Protein AF-A0A8T2NR64-F1 (afdb_monomer_lite)

Structure (mmCIF, N/CA/C/O backbone):
data_AF-A0A8T2NR64-F1
#
_entry.id   AF-A0A8T2NR64-F1
#
loop_
_atom_site.group_PDB
_atom_site.id
_atom_site.type_symbol
_atom_site.label_atom_id
_atom_site.label_alt_id
_atom_site.label_comp_id
_atom_site.label_asym_id
_atom_site.label_entity_id
_atom_site.label_seq_id
_atom_site.pdbx_PDB_ins_code
_atom_site.Cartn_x
_atom_site.Cartn_y
_atom_site.Cartn_z
_atom_site.occupancy
_atom_site.B_iso_or_equiv
_atom_site.auth_seq_id
_atom_site.auth_comp_id
_atom_site.auth_asym_id
_atom_site.auth_atom_id
_atom_site.pdbx_PDB_model_num
ATOM 1 N N . MET A 1 1 ? -27.837 -51.246 -47.839 1.00 41.09 1 MET A N 1
ATOM 2 C CA . MET A 1 1 ? -28.399 -52.158 -46.826 1.00 41.09 1 MET A CA 1
ATOM 3 C C . MET A 1 1 ? -27.267 -52.989 -46.257 1.00 41.09 1 MET A C 1
ATOM 5 O O . MET A 1 1 ? -26.783 -53.858 -46.968 1.00 41.09 1 MET A O 1
ATOM 9 N N . SER A 1 2 ? -26.854 -52.683 -45.030 1.00 32.84 2 SER A N 1
ATOM 10 C CA . SER A 1 2 ? -26.514 -53.648 -43.975 1.00 32.84 2 SER A CA 1
ATOM 11 C C . SER A 1 2 ? -26.334 -52.842 -42.687 1.00 32.84 2 SER A C 1
ATOM 13 O O . SER A 1 2 ? -25.600 -51.856 -42.679 1.00 32.84 2 SER A O 1
ATOM 15 N N . GLU A 1 3 ? -27.135 -53.202 -41.692 1.00 39.41 3 GLU A N 1
ATOM 16 C CA . GLU A 1 3 ? -27.268 -52.601 -40.366 1.00 39.41 3 GLU A CA 1
ATOM 17 C C . GLU A 1 3 ? -26.030 -52.850 -39.486 1.00 39.41 3 GLU A C 1
ATOM 19 O O . GLU A 1 3 ? -25.218 -53.711 -39.811 1.00 39.41 3 GLU A O 1
ATOM 24 N N . GLU A 1 4 ? -25.980 -52.125 -38.358 1.00 42.66 4 GLU A N 1
ATOM 25 C CA . GLU A 1 4 ? -25.149 -52.345 -37.152 1.00 42.66 4 GLU A CA 1
ATOM 26 C C . GLU A 1 4 ? -23.959 -51.387 -36.915 1.00 42.66 4 GLU A C 1
ATOM 28 O O . GLU A 1 4 ? -22.832 -51.812 -36.702 1.00 42.66 4 GLU A O 1
ATOM 33 N N . ASP A 1 5 ? -24.244 -50.079 -36.821 1.00 43.16 5 ASP A N 1
ATOM 34 C CA . ASP A 1 5 ? -23.443 -49.109 -36.045 1.00 43.16 5 ASP A CA 1
ATOM 35 C C . ASP A 1 5 ? -24.232 -48.684 -34.788 1.00 43.16 5 ASP A C 1
ATOM 37 O O . ASP A 1 5 ? -24.738 -47.564 -34.694 1.00 43.16 5 ASP A O 1
ATOM 41 N N . LEU A 1 6 ? -24.399 -49.601 -33.829 1.00 38.19 6 LEU A N 1
ATOM 42 C CA . LEU A 1 6 ? -24.990 -49.314 -32.517 1.00 38.19 6 LEU A CA 1
ATOM 43 C C . LEU A 1 6 ? -24.253 -50.094 -31.413 1.00 38.19 6 LEU A C 1
ATOM 45 O O . LEU A 1 6 ? -24.413 -51.298 -31.263 1.00 38.19 6 LEU A O 1
ATOM 49 N N . GLU A 1 7 ? -23.474 -49.324 -30.648 1.00 42.56 7 GLU A N 1
ATOM 50 C CA . GLU A 1 7 ? -23.044 -49.528 -29.255 1.00 42.56 7 GLU A CA 1
ATOM 51 C C . GLU A 1 7 ? -22.137 -50.728 -28.916 1.00 42.56 7 GLU A C 1
ATOM 53 O O . GLU A 1 7 ? -22.588 -51.816 -28.565 1.00 42.56 7 GLU A O 1
ATOM 58 N N . HIS A 1 8 ? -20.829 -50.458 -28.806 1.00 40.47 8 HIS A N 1
ATOM 59 C CA . HIS A 1 8 ? -19.987 -51.145 -27.826 1.00 40.47 8 HIS A CA 1
ATOM 60 C C . HIS A 1 8 ? -19.313 -50.121 -26.908 1.00 40.47 8 HIS A C 1
ATOM 62 O O . HIS A 1 8 ? -18.449 -49.349 -27.315 1.00 40.47 8 HIS A O 1
ATOM 68 N N . MET A 1 9 ? -19.791 -50.095 -25.666 1.00 38.16 9 MET A N 1
ATOM 69 C CA . MET A 1 9 ? -19.185 -49.418 -24.528 1.00 38.16 9 MET A CA 1
ATOM 70 C C . MET A 1 9 ? -17.843 -50.077 -24.200 1.00 38.16 9 MET A C 1
ATOM 72 O O . MET A 1 9 ? -17.828 -51.221 -23.745 1.00 38.16 9 MET A O 1
ATOM 76 N N . ASP A 1 10 ? -16.736 -49.356 -24.376 1.00 39.38 10 ASP A N 1
ATOM 77 C CA . ASP A 1 10 ? -15.424 -49.806 -23.907 1.00 39.38 10 ASP A CA 1
ATOM 78 C C . ASP A 1 10 ? -15.398 -49.828 -22.370 1.00 39.38 10 ASP A C 1
ATOM 80 O O . ASP A 1 10 ? -15.205 -48.815 -21.693 1.00 39.38 10 ASP A O 1
ATOM 84 N N . TYR A 1 11 ? -15.608 -51.019 -21.810 1.00 39.38 11 TYR A N 1
ATOM 85 C CA . TYR A 1 11 ? -15.243 -51.335 -20.437 1.00 39.38 11 TYR A CA 1
ATOM 86 C C . TYR A 1 11 ? -13.715 -51.373 -20.343 1.00 39.38 11 TYR A C 1
ATOM 88 O O . TYR A 1 11 ? -13.070 -52.278 -20.872 1.00 39.38 11 TYR A O 1
ATOM 96 N N . LEU A 1 12 ? -13.130 -50.399 -19.647 1.00 37.97 12 LEU A N 1
ATOM 97 C CA . LEU A 1 12 ? -11.708 -50.422 -19.312 1.00 37.97 12 LEU A CA 1
ATOM 98 C C . LEU A 1 12 ? -11.420 -51.588 -18.352 1.00 37.97 12 LEU A C 1
ATOM 100 O O . LEU A 1 12 ? -12.065 -51.738 -17.313 1.00 37.97 12 LEU A O 1
ATOM 104 N N . THR A 1 13 ? -10.455 -52.426 -18.726 1.00 50.22 13 THR A N 1
ATOM 105 C CA . THR A 1 13 ? -10.008 -53.613 -17.985 1.00 50.22 13 THR A CA 1
ATOM 106 C C . THR A 1 13 ? -9.297 -53.256 -16.673 1.00 50.22 13 THR A C 1
ATOM 108 O O . THR A 1 13 ? -8.569 -52.267 -16.612 1.00 50.22 13 THR A O 1
ATOM 111 N N . GLU A 1 14 ? -9.423 -54.110 -15.644 1.00 48.16 14 GLU A N 1
ATOM 112 C CA . GLU A 1 14 ? -8.843 -53.953 -14.286 1.00 48.16 14 GLU A CA 1
ATOM 113 C C . GLU A 1 14 ? -7.323 -53.677 -14.241 1.00 48.16 14 GLU A C 1
ATOM 115 O O . GLU A 1 14 ? -6.804 -53.243 -13.213 1.00 48.16 14 GLU A O 1
ATOM 120 N N . SER A 1 15 ? -6.601 -53.876 -15.346 1.00 48.03 15 SER A N 1
ATOM 121 C CA . SER A 1 15 ? -5.162 -53.617 -15.427 1.00 48.03 15 SER A CA 1
ATOM 122 C C . SER A 1 15 ? -4.789 -52.124 -15.462 1.00 48.03 15 SER A C 1
ATOM 124 O O . SER A 1 15 ? -3.665 -51.797 -15.085 1.00 48.03 15 SER A O 1
ATOM 126 N N . ASP A 1 16 ? -5.699 -51.217 -15.842 1.00 46.03 16 ASP A N 1
ATOM 127 C CA . ASP A 1 16 ? -5.405 -49.772 -15.953 1.00 46.03 16 ASP A CA 1
ATOM 128 C C . ASP A 1 16 ? -5.664 -48.976 -14.654 1.00 46.03 16 ASP A C 1
ATOM 130 O O . ASP A 1 16 ? -5.327 -47.794 -14.562 1.00 46.03 16 ASP A O 1
ATOM 134 N N . LEU A 1 17 ? -6.211 -49.610 -13.606 1.00 49.16 17 LEU A N 1
ATOM 135 C CA . LEU A 1 17 ? -6.478 -48.963 -12.309 1.00 49.16 17 LEU A CA 1
ATOM 136 C C . LEU A 1 17 ? -5.292 -49.049 -11.321 1.00 49.16 17 LEU A C 1
ATOM 138 O O . LEU A 1 17 ? -5.310 -48.415 -10.269 1.00 49.16 17 LEU A O 1
ATOM 142 N N . MET A 1 18 ? -4.235 -49.796 -11.653 1.00 47.41 18 MET A N 1
ATOM 143 C CA . MET A 1 18 ? -3.051 -50.005 -10.798 1.00 47.41 18 MET A CA 1
ATOM 144 C C . MET A 1 18 ? -1.891 -49.036 -11.110 1.00 47.41 18 MET A C 1
ATOM 146 O O . MET A 1 18 ? -0.727 -49.390 -10.941 1.00 47.41 18 MET A O 1
ATOM 150 N N . GLY A 1 19 ? -2.181 -47.819 -11.588 1.00 49.19 19 GLY A N 1
ATOM 151 C CA . GLY A 1 19 ? -1.146 -46.852 -11.997 1.00 49.19 19 GLY A CA 1
ATOM 152 C C . GLY A 1 19 ? -1.307 -45.416 -11.491 1.00 49.19 19 GLY A C 1
ATOM 153 O O . GLY A 1 19 ? -0.418 -44.597 -11.715 1.00 49.19 19 GLY A O 1
ATOM 154 N N . MET A 1 20 ? -2.408 -45.085 -10.811 1.00 44.03 20 MET A N 1
ATOM 155 C CA . MET A 1 20 ? -2.629 -43.750 -10.248 1.00 44.03 20 MET A CA 1
ATOM 156 C C . MET A 1 20 ? -2.401 -43.812 -8.745 1.00 44.03 20 MET A C 1
ATOM 158 O O . MET A 1 20 ? -3.226 -44.329 -7.995 1.00 44.03 20 MET A O 1
ATOM 162 N N . ASP A 1 21 ? -1.254 -43.306 -8.317 1.00 44.44 21 ASP A N 1
ATOM 163 C CA . ASP A 1 21 ? -0.830 -43.292 -6.928 1.00 44.44 21 ASP A CA 1
ATOM 164 C C . ASP A 1 21 ? -1.704 -42.338 -6.100 1.00 44.44 21 ASP A C 1
ATOM 166 O O . ASP A 1 21 ? -1.404 -41.158 -5.895 1.00 44.44 21 ASP A O 1
ATOM 170 N N . THR A 1 22 ? -2.851 -42.834 -5.639 1.00 48.00 22 THR A N 1
ATOM 171 C CA . THR A 1 22 ? -3.627 -42.197 -4.579 1.00 48.00 22 THR A CA 1
ATOM 172 C C . THR A 1 22 ? -2.895 -42.412 -3.255 1.00 48.00 22 THR A C 1
ATOM 174 O O . THR A 1 22 ? -3.321 -43.212 -2.420 1.00 48.00 22 THR A O 1
ATOM 177 N N . PHE A 1 23 ? -1.788 -41.695 -3.047 1.00 46.47 23 PHE A N 1
ATOM 178 C CA . PHE A 1 23 ? -1.078 -41.629 -1.767 1.00 46.47 23 PHE A CA 1
ATOM 179 C C . PHE A 1 23 ? -1.910 -40.863 -0.725 1.00 46.47 23 PHE A C 1
ATOM 181 O O . PHE A 1 23 ? -1.579 -39.758 -0.297 1.00 46.47 23 PHE A O 1
ATOM 188 N N . ILE A 1 24 ? -3.013 -41.461 -0.280 1.00 60.00 24 ILE A N 1
ATOM 189 C CA . ILE A 1 24 ? -3.634 -41.110 0.994 1.00 60.00 24 ILE A CA 1
ATOM 190 C C . ILE A 1 24 ? -2.891 -41.921 2.056 1.00 60.00 24 ILE A C 1
ATOM 192 O O . ILE A 1 24 ? -3.201 -43.083 2.318 1.00 60.00 24 ILE A O 1
ATOM 196 N N . HIS A 1 25 ? -1.864 -41.310 2.645 1.00 66.94 25 HIS A N 1
ATOM 197 C CA . HIS A 1 25 ? -1.116 -41.905 3.747 1.00 66.94 25 HIS A CA 1
ATOM 198 C C . HIS A 1 25 ? -2.046 -42.023 4.963 1.00 66.94 25 HIS A C 1
ATOM 200 O O . HIS A 1 25 ? -2.518 -41.014 5.490 1.00 66.94 25 HIS A O 1
ATOM 206 N N . ARG A 1 26 ? -2.338 -43.250 5.410 1.00 64.81 26 ARG A N 1
ATOM 207 C CA . ARG A 1 26 ? -3.023 -43.463 6.693 1.00 64.81 26 ARG A CA 1
ATOM 208 C C . ARG A 1 26 ? -2.062 -43.013 7.795 1.00 64.81 26 ARG A C 1
ATOM 210 O O . ARG A 1 26 ? -0.918 -43.457 7.827 1.00 64.81 26 ARG A O 1
ATOM 217 N N . ILE A 1 27 ? -2.508 -42.093 8.640 1.00 73.44 27 ILE A N 1
ATOM 218 C CA . ILE A 1 27 ? -1.769 -41.590 9.803 1.00 73.44 27 ILE A CA 1
ATOM 219 C C . ILE A 1 27 ? -2.555 -42.038 11.035 1.00 73.44 27 ILE A C 1
ATOM 221 O O . ILE A 1 27 ? -3.785 -41.925 11.045 1.00 73.44 27 ILE A O 1
ATOM 225 N N . ASP A 1 28 ? -1.872 -42.584 12.043 1.00 76.88 28 ASP A N 1
ATOM 226 C CA . ASP A 1 28 ? -2.517 -42.947 13.305 1.00 76.88 28 ASP A CA 1
ATOM 227 C C . ASP A 1 28 ? -3.023 -41.683 14.017 1.00 76.88 28 ASP A C 1
ATOM 229 O O . ASP A 1 28 ? -2.371 -40.638 14.007 1.00 76.88 28 ASP A O 1
ATOM 233 N N . SER A 1 29 ? -4.200 -41.750 14.646 1.00 68.38 29 SER A N 1
ATOM 234 C CA . SER A 1 29 ? -4.806 -40.573 15.290 1.00 68.38 29 SER A CA 1
ATOM 235 C C . SER A 1 29 ? -3.923 -39.978 16.397 1.00 68.38 29 SER A C 1
ATOM 237 O O . SER A 1 29 ? -4.032 -38.786 16.679 1.00 68.38 29 SER A O 1
ATOM 239 N N . THR A 1 30 ? -3.024 -40.770 16.993 1.00 73.25 30 THR A N 1
ATOM 240 C CA . THR A 1 30 ? -2.052 -40.301 17.994 1.00 73.25 30 THR A CA 1
ATOM 241 C C . THR A 1 30 ? -0.872 -39.525 17.399 1.00 73.25 30 THR A C 1
ATOM 243 O O . THR A 1 30 ? -0.243 -38.741 18.108 1.00 73.25 30 THR A O 1
ATOM 246 N N . GLU A 1 31 ? -0.607 -39.663 16.097 1.00 67.38 31 GLU A N 1
ATOM 247 C CA . GLU A 1 31 ? 0.445 -38.934 15.372 1.00 67.38 31 GLU A CA 1
ATOM 248 C C . GLU A 1 31 ? -0.051 -37.604 14.782 1.00 67.38 31 GLU A C 1
ATOM 250 O O . GLU A 1 31 ? 0.749 -36.770 14.344 1.00 67.38 31 GLU A O 1
ATOM 255 N N . VAL A 1 32 ? -1.367 -37.357 14.803 1.00 68.56 32 VAL A N 1
ATOM 256 C CA . VAL A 1 32 ? -1.961 -36.074 14.408 1.00 68.56 32 VAL A CA 1
ATOM 257 C C . VAL A 1 32 ? -1.690 -35.041 15.501 1.00 68.56 32 VAL A C 1
ATOM 259 O O . VAL A 1 32 ? -2.537 -34.703 16.326 1.00 68.56 32 VAL A 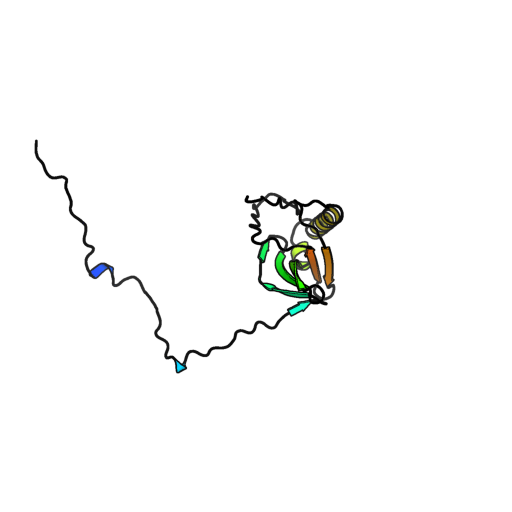O 1
ATOM 262 N N . ILE A 1 33 ? -0.476 -34.495 15.506 1.00 72.12 33 ILE A N 1
ATOM 263 C CA . ILE A 1 33 ? -0.143 -33.350 16.345 1.00 72.12 33 ILE A CA 1
ATOM 264 C C . ILE A 1 33 ? -0.870 -32.131 15.759 1.00 72.12 33 ILE A C 1
ATOM 266 O O . ILE A 1 33 ? -0.378 -31.490 14.826 1.00 72.12 33 ILE A O 1
ATOM 270 N N . TYR A 1 34 ? -2.035 -31.769 16.313 1.00 65.25 34 TYR A N 1
ATOM 271 C CA . TYR A 1 34 ? -2.624 -30.448 16.084 1.00 65.25 34 TYR A CA 1
ATOM 272 C C . TYR A 1 34 ? -1.701 -29.409 16.719 1.00 65.25 34 TYR A C 1
ATOM 274 O O . TYR A 1 34 ? -1.848 -29.035 17.878 1.00 65.25 34 TYR A O 1
ATOM 282 N N . GLN A 1 35 ? -0.700 -28.957 15.970 1.00 65.75 35 GLN A N 1
ATOM 283 C CA . GLN A 1 35 ? -0.023 -27.709 16.271 1.00 65.75 35 GLN A CA 1
ATOM 284 C C . GLN A 1 35 ? -0.909 -26.606 15.706 1.00 65.75 35 GLN A C 1
ATOM 286 O O . GLN A 1 35 ? -0.955 -26.454 14.479 1.00 65.75 35 GLN A O 1
ATOM 291 N N . PRO A 1 36 ? -1.592 -25.801 16.545 1.00 63.69 36 PRO A N 1
ATOM 292 C CA . PRO A 1 36 ? -2.169 -24.573 16.047 1.00 63.69 36 PRO A CA 1
ATOM 293 C C . PRO A 1 36 ? -0.994 -23.789 15.474 1.00 63.69 36 PRO A C 1
ATOM 295 O O . PRO A 1 36 ? -0.102 -23.347 16.205 1.00 63.69 36 PRO A O 1
ATOM 298 N N . ARG A 1 37 ? -0.940 -23.647 14.148 1.00 59.91 37 ARG A N 1
ATOM 299 C CA . ARG A 1 37 ? 0.029 -22.764 13.504 1.00 59.91 37 ARG A CA 1
ATOM 300 C C . ARG A 1 37 ? -0.438 -21.339 13.760 1.00 59.91 37 ARG A C 1
ATOM 302 O O . ARG A 1 37 ? -0.894 -20.651 12.852 1.00 59.91 37 ARG A O 1
ATOM 309 N 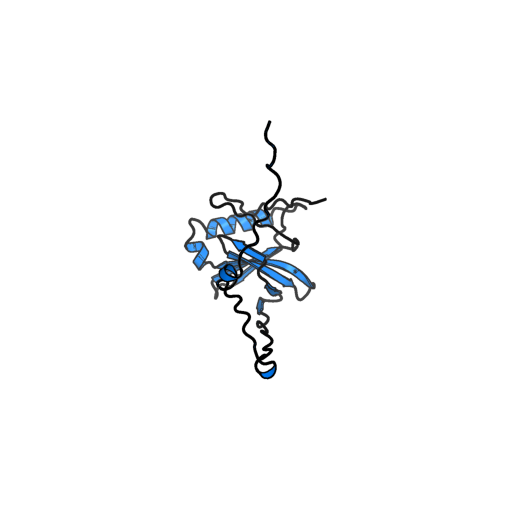N . CYS A 1 38 ? -0.334 -20.902 15.012 1.00 58.75 38 CYS A N 1
ATOM 310 C CA . CYS A 1 38 ? -0.532 -19.528 15.420 1.00 58.75 38 CYS A CA 1
ATOM 311 C C . CYS A 1 38 ? 0.574 -18.709 14.758 1.00 58.75 38 CYS A C 1
ATOM 313 O O . CYS A 1 38 ? 1.659 -18.513 15.311 1.00 58.75 38 CYS A O 1
ATOM 315 N N . LYS A 1 39 ? 0.329 -18.250 13.526 1.00 68.12 39 LYS A N 1
ATOM 316 C CA . LYS A 1 39 ? 1.131 -17.190 12.919 1.00 68.12 39 LYS A CA 1
ATOM 317 C C . LYS A 1 39 ? 1.089 -16.034 13.914 1.00 68.12 39 LYS A C 1
ATOM 319 O O . LYS A 1 39 ? 0.013 -15.506 14.180 1.00 68.12 39 LYS A O 1
ATOM 324 N N . ARG A 1 40 ? 2.235 -15.676 14.508 1.00 79.31 40 ARG A N 1
ATOM 325 C CA . ARG A 1 40 ? 2.297 -14.565 15.470 1.00 79.31 40 ARG A CA 1
ATOM 326 C C . ARG A 1 40 ? 1.660 -13.335 14.831 1.00 79.31 40 ARG A C 1
ATOM 328 O O . ARG A 1 40 ? 2.117 -12.887 13.775 1.00 79.31 40 ARG A O 1
ATOM 335 N N . ALA A 1 41 ? 0.615 -12.822 15.477 1.00 84.56 41 ALA A N 1
ATOM 336 C CA . ALA A 1 41 ? -0.045 -11.589 15.087 1.00 84.56 41 ALA A CA 1
ATOM 337 C C . ALA A 1 41 ? 1.010 -10.488 14.947 1.00 84.56 41 ALA A C 1
ATOM 339 O O . ALA A 1 41 ? 1.839 -10.279 15.838 1.00 84.56 41 ALA A O 1
ATOM 340 N N . LYS A 1 42 ? 1.023 -9.819 13.795 1.00 91.12 42 LYS A N 1
ATOM 341 C CA . LYS A 1 42 ? 1.989 -8.762 13.517 1.00 91.12 42 LYS A CA 1
ATOM 342 C C . LYS A 1 42 ? 1.288 -7.418 13.586 1.00 91.12 42 LYS A C 1
ATOM 344 O O . LYS A 1 42 ? 0.420 -7.143 12.766 1.00 91.12 42 LYS A O 1
ATOM 349 N N . LEU A 1 43 ? 1.748 -6.569 14.495 1.00 91.69 43 LEU A N 1
ATOM 350 C CA . LEU A 1 43 ? 1.311 -5.183 14.597 1.00 91.69 43 LEU A CA 1
ATOM 351 C C . LEU A 1 43 ? 2.285 -4.251 13.863 1.00 91.69 43 LEU A C 1
ATOM 353 O O . LEU A 1 43 ? 3.505 -4.450 13.886 1.00 91.69 43 LEU A O 1
ATOM 357 N N . ILE A 1 44 ? 1.741 -3.243 13.185 1.00 90.12 44 ILE A N 1
ATOM 358 C CA . ILE A 1 44 ? 2.483 -2.106 12.630 1.00 90.12 44 ILE A CA 1
ATOM 359 C C . ILE A 1 44 ? 1.784 -0.836 13.116 1.00 90.12 44 ILE A C 1
ATOM 361 O O . ILE A 1 44 ? 0.731 -0.467 12.603 1.00 90.12 44 ILE A O 1
ATOM 365 N N . GLY A 1 45 ? 2.356 -0.178 14.128 1.00 88.69 45 GLY A N 1
ATOM 366 C CA . GLY A 1 45 ? 1.644 0.878 14.850 1.00 88.69 45 GLY A CA 1
ATOM 367 C C . GLY A 1 45 ? 0.365 0.315 15.477 1.00 88.69 45 GLY A C 1
ATOM 368 O O . GLY A 1 45 ? 0.416 -0.730 16.120 1.00 88.69 45 GLY A O 1
ATOM 369 N N . LYS A 1 46 ? -0.774 0.965 15.216 1.00 91.56 46 LYS A N 1
ATOM 370 C CA . LYS A 1 46 ? -2.115 0.533 15.653 1.00 91.56 46 LYS A CA 1
ATOM 371 C C . LYS A 1 46 ? -2.779 -0.523 14.762 1.00 91.56 46 LYS A C 1
ATOM 373 O O . LYS A 1 46 ? -3.929 -0.890 14.963 1.00 91.56 46 LYS A O 1
ATOM 378 N N . TYR A 1 47 ? -2.093 -0.980 13.722 1.00 93.88 47 TYR A N 1
ATOM 379 C CA . TYR A 1 47 ? -2.711 -1.838 12.725 1.00 93.88 47 TYR A CA 1
ATOM 380 C C . TYR A 1 47 ? -2.301 -3.299 12.885 1.00 93.88 47 TYR A C 1
ATOM 382 O O . TYR A 1 47 ? -1.108 -3.623 12.884 1.00 93.88 47 TYR A O 1
ATOM 390 N N . LEU A 1 48 ? -3.290 -4.188 12.960 1.00 95.00 48 LEU A N 1
ATOM 391 C CA . LEU A 1 48 ? -3.107 -5.635 12.956 1.00 95.00 48 LEU A CA 1
ATOM 392 C C . LEU A 1 48 ? -3.044 -6.148 11.518 1.00 95.00 48 LEU A C 1
ATOM 394 O O . LEU A 1 48 ? -3.980 -5.992 10.743 1.00 95.00 48 LEU A O 1
ATOM 398 N N . MET A 1 49 ? -1.928 -6.767 11.149 1.00 94.06 49 MET A N 1
ATOM 399 C CA . MET A 1 49 ? -1.719 -7.295 9.802 1.00 94.06 49 MET A CA 1
ATOM 400 C C . MET A 1 49 ? -2.432 -8.635 9.610 1.00 94.06 49 MET A C 1
ATOM 402 O O . MET A 1 49 ? -2.200 -9.564 10.383 1.00 94.06 49 MET A O 1
ATOM 406 N N . GLY A 1 50 ? -3.194 -8.751 8.523 1.00 91.88 50 GLY A N 1
ATOM 407 C CA . GLY A 1 50 ? -3.897 -9.964 8.118 1.00 91.88 50 GLY A CA 1
ATOM 408 C C . GLY A 1 50 ? -3.244 -10.706 6.946 1.00 91.88 50 GLY A C 1
ATOM 409 O O . GLY A 1 50 ? -2.013 -10.697 6.740 1.00 91.88 50 GLY A O 1
ATOM 410 N N . ASP A 1 51 ? -4.102 -11.376 6.181 1.00 89.88 51 ASP A N 1
ATOM 411 C CA . ASP A 1 51 ? -3.723 -12.255 5.081 1.00 89.88 51 ASP A CA 1
ATOM 412 C C . ASP A 1 51 ? -3.290 -11.504 3.816 1.00 89.88 51 ASP A C 1
ATOM 414 O O . ASP A 1 51 ? -3.347 -10.278 3.715 1.00 89.88 51 ASP A O 1
ATOM 418 N N . LEU A 1 52 ? -2.721 -12.252 2.871 1.00 86.56 52 LEU A N 1
ATOM 419 C CA . LEU A 1 52 ? -2.307 -11.734 1.570 1.00 86.56 52 LEU A CA 1
ATOM 420 C C . LEU A 1 52 ? -3.537 -11.601 0.667 1.00 86.56 52 LEU A C 1
ATOM 422 O O . LEU A 1 52 ? -4.201 -12.596 0.414 1.00 86.56 52 LEU A O 1
ATOM 426 N N . LEU A 1 53 ? -3.790 -10.394 0.162 1.00 85.19 53 LEU A N 1
ATOM 427 C CA . LEU A 1 53 ? -4.857 -10.121 -0.807 1.00 85.19 53 LEU A CA 1
ATOM 428 C C . LEU A 1 53 ? -4.352 -10.231 -2.250 1.00 85.19 53 LEU A C 1
ATOM 430 O O . LEU A 1 53 ? -5.105 -10.593 -3.141 1.00 85.19 53 LEU A O 1
ATOM 434 N N . GLY A 1 54 ? -3.073 -9.924 -2.488 1.00 83.06 54 GLY A N 1
ATOM 435 C CA . GLY A 1 54 ? -2.476 -10.033 -3.816 1.00 83.06 54 GLY A CA 1
ATOM 436 C C . GLY A 1 54 ? -0.988 -9.700 -3.847 1.00 83.06 54 GLY A C 1
ATOM 437 O O . GLY A 1 54 ? -0.413 -9.179 -2.885 1.00 83.06 54 GLY A O 1
ATOM 438 N N . GLU A 1 55 ? -0.342 -9.981 -4.970 1.00 82.94 55 GLU A N 1
ATOM 439 C CA . GLU A 1 55 ? 1.060 -9.655 -5.218 1.00 82.94 55 GLU A CA 1
ATOM 440 C C . GLU A 1 55 ? 1.210 -9.044 -6.610 1.00 82.94 55 GLU A C 1
ATOM 442 O O . GLU A 1 55 ? 0.649 -9.542 -7.574 1.00 82.94 55 GLU A O 1
ATOM 447 N N . GLY A 1 56 ? 1.964 -7.949 -6.703 1.00 78.75 56 GLY A N 1
ATOM 448 C CA . GLY A 1 56 ? 2.256 -7.285 -7.968 1.00 78.75 56 GLY A CA 1
ATOM 449 C C . GLY A 1 56 ? 3.722 -6.879 -8.082 1.00 78.75 56 GLY A C 1
ATOM 450 O O . GLY A 1 56 ? 4.551 -7.121 -7.191 1.00 78.75 56 GLY A O 1
ATOM 451 N N . SER A 1 57 ? 4.050 -6.179 -9.167 1.00 79.69 57 SER A N 1
ATOM 452 C CA . SER A 1 57 ? 5.430 -5.814 -9.525 1.00 79.69 57 SER A CA 1
ATOM 453 C C . SER A 1 57 ? 6.158 -5.070 -8.400 1.00 79.69 57 SER A C 1
ATOM 455 O O . SER A 1 57 ? 7.296 -5.391 -8.052 1.00 79.69 57 SER A O 1
ATOM 457 N N . TYR A 1 58 ? 5.476 -4.139 -7.731 1.00 84.50 58 TYR A N 1
ATOM 458 C CA . TYR A 1 58 ? 6.076 -3.281 -6.705 1.00 84.50 58 TYR A CA 1
ATOM 459 C C . TYR A 1 58 ? 6.062 -3.872 -5.286 1.00 84.50 58 TYR A C 1
ATOM 461 O O . TYR A 1 58 ? 6.850 -3.449 -4.435 1.00 84.50 58 TYR A O 1
ATOM 469 N N . GLY A 1 59 ? 5.219 -4.871 -5.005 1.00 87.75 59 GLY A N 1
ATOM 470 C CA . GLY A 1 59 ? 5.079 -5.405 -3.651 1.00 87.75 59 GLY A CA 1
ATOM 471 C C . GLY A 1 59 ? 3.849 -6.279 -3.442 1.00 87.75 59 GLY A C 1
ATOM 472 O O . GLY A 1 59 ? 3.176 -6.670 -4.388 1.00 87.75 59 GLY A O 1
ATOM 473 N N . LYS A 1 60 ? 3.574 -6.575 -2.172 1.00 89.56 60 LYS A N 1
ATOM 474 C CA . LYS A 1 60 ? 2.453 -7.423 -1.745 1.00 89.56 60 LYS A CA 1
ATOM 475 C C . LYS A 1 60 ? 1.354 -6.565 -1.139 1.00 89.56 60 LYS A C 1
ATOM 477 O O . LYS A 1 60 ? 1.672 -5.657 -0.376 1.00 89.56 60 LYS A O 1
ATOM 482 N N . VAL A 1 61 ? 0.099 -6.871 -1.428 1.00 90.44 61 VAL A N 1
ATOM 483 C CA . VAL A 1 61 ? -1.069 -6.256 -0.796 1.00 90.44 61 VAL A CA 1
ATOM 484 C C . VAL A 1 61 ? -1.597 -7.210 0.261 1.00 90.44 61 VAL A C 1
ATOM 486 O O . VAL A 1 61 ? -1.794 -8.393 -0.005 1.00 90.44 61 VAL A O 1
ATOM 489 N N . LYS A 1 62 ? -1.784 -6.710 1.476 1.00 90.94 62 LYS A N 1
ATOM 490 C CA . LYS A 1 62 ? -2.326 -7.468 2.599 1.00 90.94 62 LYS A CA 1
ATOM 491 C C . LYS A 1 62 ? -3.560 -6.799 3.166 1.00 90.94 62 LYS A C 1
ATOM 493 O O . LYS A 1 62 ? -3.712 -5.584 3.054 1.00 90.94 62 LYS A O 1
ATOM 498 N N . GLU A 1 63 ? -4.376 -7.600 3.825 1.00 91.44 63 GLU A N 1
ATOM 499 C CA . GLU A 1 63 ? -5.402 -7.099 4.717 1.00 91.44 63 GLU A CA 1
ATOM 500 C C . GLU A 1 63 ? -4.763 -6.539 5.993 1.00 91.44 63 GLU A C 1
ATOM 502 O O . GLU A 1 63 ? -3.669 -6.939 6.411 1.00 91.44 63 GLU A O 1
ATOM 507 N N . MET A 1 64 ? -5.449 -5.588 6.607 1.00 93.19 64 MET A N 1
ATOM 508 C CA . MET A 1 64 ? -5.046 -4.908 7.817 1.00 93.19 64 MET A CA 1
ATOM 509 C C . MET A 1 64 ? -6.287 -4.466 8.596 1.00 93.19 64 MET A C 1
ATOM 511 O O . MET A 1 64 ? -7.189 -3.874 8.014 1.00 93.19 64 MET A O 1
ATOM 515 N N . LEU A 1 65 ? -6.324 -4.702 9.903 1.00 93.50 65 LEU A N 1
ATOM 516 C CA . LEU A 1 65 ? -7.382 -4.232 10.794 1.00 93.50 65 LEU A CA 1
ATOM 517 C C . LEU A 1 65 ? -6.874 -3.038 11.604 1.00 93.50 65 LEU A C 1
ATOM 519 O O . LEU A 1 65 ? -5.812 -3.101 12.224 1.00 93.50 65 LEU A O 1
ATOM 523 N N . ASP A 1 66 ? -7.623 -1.943 11.587 1.00 94.38 66 ASP A N 1
ATOM 524 C CA . ASP A 1 66 ? -7.378 -0.782 12.441 1.00 94.38 66 ASP A CA 1
ATOM 525 C C . ASP A 1 66 ? -7.869 -1.072 13.864 1.00 94.38 66 ASP A C 1
ATOM 527 O O . ASP A 1 66 ? -9.060 -1.299 14.055 1.00 94.38 66 ASP A O 1
ATOM 531 N N . SER A 1 67 ? -6.980 -1.091 14.863 1.00 93.50 67 SER A N 1
ATOM 532 C CA . SER A 1 67 ? -7.370 -1.462 16.230 1.00 93.50 67 SER A CA 1
ATOM 533 C C . SER A 1 67 ? -8.291 -0.447 16.906 1.00 93.50 67 SER A C 1
ATOM 535 O O . SER A 1 67 ? -8.936 -0.789 17.890 1.00 93.50 67 SER A O 1
ATOM 537 N N . GLU A 1 68 ? -8.329 0.797 16.423 1.00 93.69 68 GLU A N 1
ATOM 538 C CA . GLU A 1 68 ? -9.161 1.856 17.005 1.00 93.69 68 GLU A CA 1
ATOM 539 C C . GLU A 1 68 ? -10.558 1.881 16.383 1.00 93.69 68 GLU A C 1
ATOM 541 O O . GLU A 1 68 ? -11.551 2.010 17.090 1.00 93.69 68 GLU A O 1
ATOM 546 N N . THR A 1 69 ? -10.641 1.759 15.055 1.00 93.25 69 THR A N 1
ATOM 547 C CA . THR A 1 69 ? -11.918 1.859 14.321 1.00 93.25 69 THR A CA 1
ATOM 548 C C . THR A 1 69 ? -12.534 0.508 13.974 1.00 93.25 69 THR A C 1
ATOM 550 O O . THR A 1 69 ? -13.677 0.458 13.530 1.00 93.25 69 THR A O 1
ATOM 553 N N . LEU A 1 70 ? -11.777 -0.581 14.131 1.00 93.19 70 LEU A N 1
ATOM 554 C CA . LEU A 1 70 ? -12.134 -1.943 13.721 1.00 93.19 70 LEU A CA 1
ATOM 555 C C . LEU A 1 70 ? -12.481 -2.078 12.228 1.00 93.19 70 LEU A C 1
ATOM 557 O O . LEU A 1 70 ? -13.061 -3.073 11.800 1.00 93.19 70 LEU A O 1
ATOM 561 N N . CYS A 1 71 ? -12.089 -1.105 11.400 1.00 91.12 71 CYS A N 1
ATOM 562 C CA . CYS A 1 71 ? -12.284 -1.176 9.958 1.00 91.12 71 CYS A CA 1
ATOM 563 C C . CYS A 1 71 ? -11.217 -2.060 9.299 1.00 91.12 71 CYS A C 1
ATOM 565 O O . CYS A 1 71 ? -10.015 -1.891 9.542 1.00 91.12 71 CYS A O 1
ATOM 567 N N . ARG A 1 72 ? -11.653 -2.944 8.393 1.00 91.25 72 ARG A N 1
ATOM 568 C CA . ARG A 1 72 ? -10.770 -3.706 7.499 1.00 91.25 72 ARG A CA 1
ATOM 569 C C . ARG A 1 72 ? -10.237 -2.797 6.392 1.00 91.25 72 ARG A C 1
ATOM 571 O O . ARG A 1 72 ? -10.986 -2.082 5.725 1.00 91.25 72 ARG A O 1
ATOM 578 N N . ARG A 1 73 ? -8.926 -2.826 6.182 1.00 91.06 73 ARG A N 1
ATOM 579 C CA . ARG A 1 73 ? -8.182 -1.980 5.243 1.00 91.06 73 ARG A CA 1
ATOM 580 C C . ARG A 1 73 ? -7.223 -2.819 4.411 1.00 91.06 73 ARG A C 1
ATOM 582 O O . ARG A 1 73 ? -6.782 -3.887 4.828 1.00 91.06 73 ARG A O 1
ATOM 589 N N . ALA A 1 74 ? -6.876 -2.315 3.234 1.0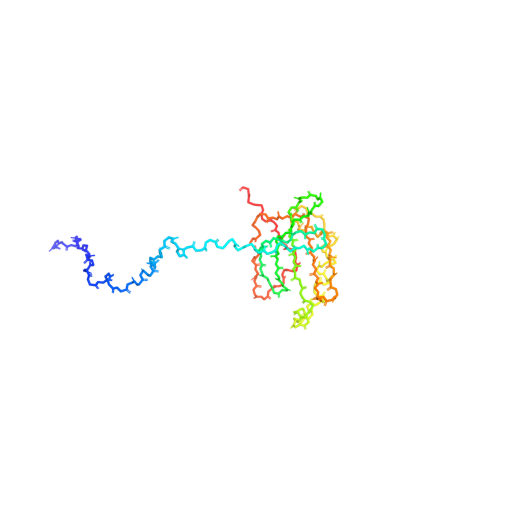0 91.44 74 ALA A N 1
ATOM 590 C CA . ALA A 1 74 ? -5.829 -2.895 2.404 1.00 91.44 74 ALA A CA 1
ATOM 591 C C . ALA A 1 74 ? -4.539 -2.092 2.582 1.00 91.44 74 ALA A C 1
ATOM 593 O O . ALA A 1 74 ? -4.571 -0.862 2.609 1.00 91.44 74 ALA A O 1
ATOM 594 N N . VAL A 1 75 ? -3.399 -2.774 2.667 1.00 92.44 75 VAL A N 1
ATOM 595 C CA . VAL A 1 75 ? -2.072 -2.153 2.742 1.00 92.44 75 VAL A CA 1
ATOM 596 C C . VAL A 1 75 ? -1.133 -2.780 1.722 1.00 92.44 75 VAL A C 1
ATOM 598 O O . VAL A 1 75 ? -0.958 -3.998 1.675 1.00 92.44 75 VAL A O 1
ATOM 601 N N . LYS A 1 76 ? -0.480 -1.949 0.909 1.00 92.19 76 LYS A N 1
ATOM 602 C CA . LYS A 1 76 ? 0.548 -2.395 -0.041 1.00 92.19 76 LYS A CA 1
ATOM 603 C C . LYS A 1 76 ? 1.907 -2.244 0.627 1.00 92.19 76 LYS A C 1
ATOM 605 O O . LYS A 1 76 ? 2.277 -1.180 1.098 1.00 92.19 76 LYS A O 1
ATOM 610 N N . ILE A 1 77 ? 2.663 -3.330 0.693 1.00 93.62 77 ILE A N 1
ATOM 611 C CA . ILE A 1 77 ? 3.963 -3.400 1.355 1.00 93.62 77 ILE A CA 1
ATOM 612 C C . ILE A 1 77 ? 5.046 -3.253 0.293 1.00 93.62 77 ILE A C 1
ATOM 614 O O . ILE A 1 77 ? 5.367 -4.205 -0.427 1.00 93.62 77 ILE A O 1
ATOM 618 N N . LEU A 1 78 ? 5.639 -2.066 0.228 1.00 94.00 78 LEU A N 1
ATOM 619 C CA . LEU A 1 78 ? 6.692 -1.724 -0.721 1.00 94.00 78 LEU A CA 1
ATOM 620 C C . LEU A 1 78 ? 8.051 -1.777 -0.022 1.00 94.00 78 LEU A C 1
ATOM 622 O O . LEU A 1 78 ? 8.236 -1.195 1.045 1.00 94.00 78 LEU A O 1
ATOM 626 N N . LYS A 1 79 ? 9.029 -2.467 -0.615 1.00 94.62 79 LYS A N 1
ATOM 627 C CA . LYS A 1 79 ? 10.418 -2.490 -0.124 1.00 94.62 79 LYS A CA 1
ATOM 628 C C . LYS A 1 79 ? 11.251 -1.532 -0.973 1.00 94.62 79 LYS A C 1
ATOM 630 O O . LYS A 1 79 ? 11.406 -1.806 -2.161 1.00 94.62 79 LYS A O 1
ATOM 635 N N . LYS A 1 80 ? 11.874 -0.499 -0.388 1.00 93.00 80 LYS A N 1
ATOM 636 C CA . LYS A 1 80 ? 12.738 0.448 -1.132 1.00 93.00 80 LYS A CA 1
ATOM 637 C C . LYS A 1 80 ? 13.836 -0.291 -1.914 1.00 93.00 80 LYS A C 1
ATOM 639 O O . LYS A 1 80 ? 14.043 -0.034 -3.091 1.00 93.00 80 LYS A O 1
ATOM 644 N N . LYS A 1 81 ? 14.436 -1.337 -1.322 1.00 93.38 81 LYS A N 1
ATOM 645 C CA . LYS A 1 81 ? 15.400 -2.226 -2.011 1.00 93.38 81 LYS A CA 1
ATOM 646 C C . LYS A 1 81 ? 14.853 -2.855 -3.307 1.00 93.38 81 LYS A C 1
ATOM 648 O O . LYS A 1 81 ? 15.619 -3.017 -4.248 1.00 93.38 81 LYS A O 1
ATOM 653 N N . LYS A 1 82 ? 13.564 -3.228 -3.356 1.00 91.00 82 LYS A N 1
ATOM 654 C CA . LYS A 1 82 ? 12.914 -3.768 -4.569 1.00 91.00 82 LYS A CA 1
ATOM 655 C C . LYS A 1 82 ? 12.666 -2.645 -5.578 1.00 91.00 82 LYS A C 1
ATOM 657 O O . LYS A 1 82 ? 12.970 -2.823 -6.748 1.00 91.00 82 LYS A O 1
ATOM 662 N N . LEU A 1 83 ? 12.190 -1.487 -5.112 1.00 90.69 83 LEU A N 1
ATOM 663 C CA . LEU A 1 83 ? 11.922 -0.322 -5.962 1.00 90.69 83 LEU A CA 1
ATOM 664 C C . LEU A 1 83 ? 13.172 0.169 -6.698 1.00 90.69 83 LEU A C 1
ATOM 666 O O . LEU A 1 83 ? 13.074 0.476 -7.877 1.00 90.69 83 LEU A O 1
ATOM 670 N N . ARG A 1 84 ? 14.344 0.167 -6.051 1.00 92.81 84 ARG A N 1
ATOM 671 C CA . ARG A 1 84 ? 15.616 0.560 -6.686 1.00 92.81 84 ARG A CA 1
ATOM 672 C C . ARG A 1 84 ? 16.060 -0.340 -7.839 1.00 92.81 84 ARG A C 1
ATOM 674 O O . ARG A 1 84 ? 16.862 0.088 -8.654 1.00 92.81 84 ARG A O 1
ATOM 681 N N . ARG A 1 85 ? 15.574 -1.584 -7.895 1.00 92.12 85 ARG A N 1
ATOM 682 C CA . ARG A 1 85 ? 15.864 -2.512 -9.002 1.00 92.12 85 ARG A CA 1
ATOM 683 C C . ARG A 1 85 ? 14.944 -2.295 -10.201 1.00 92.12 85 ARG A C 1
ATOM 685 O O . ARG A 1 85 ? 15.226 -2.810 -11.273 1.00 92.12 85 ARG A O 1
ATOM 692 N N . ILE A 1 86 ? 13.839 -1.577 -10.011 1.00 88.69 86 ILE A N 1
ATOM 693 C CA . ILE A 1 86 ? 12.867 -1.279 -11.060 1.00 88.69 86 ILE A CA 1
ATOM 694 C C . ILE A 1 86 ? 13.220 0.102 -11.631 1.00 88.69 86 ILE A C 1
ATOM 696 O O . ILE A 1 86 ? 13.333 1.051 -10.847 1.00 88.69 86 ILE A O 1
ATOM 700 N N . PRO A 1 87 ? 13.366 0.258 -12.959 1.00 90.00 87 PRO A N 1
ATOM 701 C CA . PRO A 1 87 ? 13.590 1.564 -13.573 1.00 90.00 87 PRO A CA 1
ATOM 702 C C . PRO A 1 87 ? 12.536 2.576 -13.109 1.00 90.00 87 PRO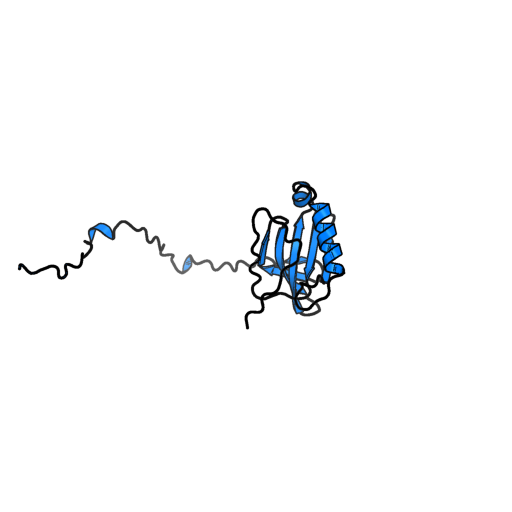 A C 1
ATOM 704 O O . PRO A 1 87 ? 11.335 2.319 -13.192 1.00 90.00 87 PRO A O 1
ATOM 707 N N . ASN A 1 88 ? 12.985 3.713 -12.571 1.00 90.50 88 ASN A N 1
ATOM 708 C CA . ASN A 1 88 ? 12.123 4.759 -12.006 1.00 90.50 88 ASN A CA 1
ATOM 709 C C . ASN A 1 88 ? 11.158 4.286 -10.896 1.00 90.50 88 ASN A C 1
ATOM 711 O O . ASN A 1 88 ? 10.165 4.956 -10.618 1.00 90.50 88 ASN A O 1
ATOM 715 N N . GLY A 1 89 ? 11.431 3.163 -10.221 1.00 89.19 89 GLY A N 1
ATOM 716 C CA . GLY A 1 89 ? 10.484 2.543 -9.291 1.00 89.19 89 GLY A CA 1
ATOM 717 C C . GLY A 1 89 ? 10.067 3.443 -8.124 1.00 89.19 89 GLY A C 1
ATOM 718 O O . GLY A 1 89 ? 8.879 3.561 -7.831 1.00 89.19 89 GLY A O 1
ATOM 719 N N . GLU A 1 90 ? 11.018 4.123 -7.478 1.00 90.75 90 GLU A N 1
ATOM 720 C CA . GLU A 1 90 ? 10.713 5.053 -6.377 1.00 90.75 90 GLU A CA 1
ATOM 721 C C . GLU A 1 90 ? 9.951 6.297 -6.863 1.00 90.75 90 GLU A C 1
ATOM 723 O O . GLU A 1 90 ? 9.000 6.739 -6.213 1.00 90.75 90 GLU A O 1
ATOM 728 N N . ALA A 1 91 ? 10.317 6.828 -8.033 1.00 91.56 91 ALA A N 1
ATOM 729 C CA . ALA A 1 91 ? 9.643 7.974 -8.635 1.00 91.56 91 ALA A CA 1
ATOM 730 C C . ALA A 1 91 ? 8.194 7.641 -9.027 1.00 91.56 91 ALA A C 1
ATOM 732 O O . ALA A 1 91 ? 7.293 8.441 -8.775 1.00 91.56 91 ALA A O 1
ATOM 733 N N . ASN A 1 92 ? 7.953 6.451 -9.582 1.00 89.38 92 ASN A N 1
ATOM 734 C CA . ASN A 1 92 ? 6.618 5.990 -9.962 1.00 89.38 92 ASN A CA 1
ATOM 735 C C . ASN A 1 92 ? 5.712 5.834 -8.738 1.00 89.38 92 ASN A C 1
ATOM 737 O O . ASN A 1 92 ? 4.601 6.354 -8.743 1.00 89.38 92 ASN A O 1
ATOM 741 N N . VAL A 1 93 ? 6.213 5.221 -7.660 1.00 90.50 93 VAL A N 1
ATOM 742 C CA . VAL A 1 93 ? 5.472 5.112 -6.391 1.00 90.50 93 VAL A CA 1
ATOM 743 C C . VAL A 1 93 ? 5.145 6.495 -5.819 1.00 90.50 93 VAL A C 1
ATOM 745 O O . VAL A 1 93 ? 4.029 6.730 -5.359 1.00 90.50 93 VAL A O 1
ATOM 748 N N . LYS A 1 94 ? 6.090 7.443 -5.865 1.00 91.19 94 LYS A N 1
ATOM 749 C CA . LYS A 1 94 ? 5.850 8.816 -5.397 1.00 91.19 94 LYS A CA 1
ATOM 750 C C . LYS A 1 94 ? 4.751 9.509 -6.212 1.00 91.19 94 LYS A C 1
ATOM 752 O O . LYS A 1 94 ? 3.892 10.160 -5.620 1.00 91.19 94 LYS A O 1
ATOM 757 N N . LYS A 1 95 ? 4.756 9.347 -7.540 1.00 90.56 95 LYS A N 1
ATOM 758 C CA . LYS A 1 95 ? 3.708 9.871 -8.433 1.00 90.56 95 LYS A CA 1
ATOM 759 C C . LYS A 1 95 ? 2.345 9.232 -8.146 1.00 90.56 95 LYS A C 1
ATOM 761 O O . LYS A 1 95 ? 1.364 9.957 -8.029 1.00 90.56 95 LYS A O 1
ATOM 766 N N . GLU A 1 96 ? 2.298 7.910 -7.971 1.00 87.62 96 GLU A N 1
ATOM 767 C CA . GLU A 1 96 ? 1.083 7.150 -7.623 1.00 87.62 96 GLU A CA 1
ATOM 768 C C . GLU A 1 96 ? 0.445 7.698 -6.335 1.00 87.62 96 GLU A C 1
ATOM 770 O O . GLU A 1 96 ? -0.724 8.078 -6.319 1.00 87.62 96 GLU A O 1
ATOM 775 N N . ILE A 1 97 ? 1.243 7.851 -5.272 1.00 90.44 97 ILE A N 1
ATOM 776 C CA . ILE A 1 97 ? 0.780 8.409 -3.992 1.00 90.44 97 ILE A CA 1
ATOM 777 C C . ILE A 1 97 ? 0.273 9.848 -4.162 1.00 90.44 97 ILE A C 1
ATOM 779 O O . ILE A 1 97 ? -0.764 10.206 -3.607 1.00 90.44 97 ILE A O 1
ATOM 783 N N . GLN A 1 98 ? 0.988 10.693 -4.911 1.00 91.00 98 GLN A N 1
ATOM 784 C CA . GLN A 1 98 ? 0.575 12.082 -5.141 1.00 91.00 98 GLN A CA 1
ATOM 785 C C . GLN A 1 98 ? -0.755 12.184 -5.891 1.00 91.00 98 GLN A C 1
ATOM 787 O O . GLN A 1 98 ? -1.569 13.043 -5.551 1.00 91.00 98 GLN A O 1
ATOM 792 N N . LEU A 1 99 ? -0.976 11.313 -6.877 1.00 88.06 99 LEU A N 1
ATOM 793 C CA . LEU A 1 99 ? -2.222 11.249 -7.629 1.00 88.06 99 LEU A CA 1
ATOM 794 C C . LEU A 1 99 ? -3.376 10.807 -6.719 1.00 88.06 99 LEU A C 1
ATOM 796 O O . LEU A 1 99 ? -4.358 11.533 -6.575 1.00 88.06 99 LEU A O 1
ATOM 800 N N . LEU A 1 100 ? -3.216 9.680 -6.021 1.00 86.75 100 LEU A N 1
ATOM 801 C CA . LEU A 1 100 ? -4.243 9.129 -5.135 1.00 86.75 100 LEU A CA 1
ATOM 802 C C . LEU A 1 100 ? -4.613 10.053 -3.969 1.00 86.75 100 LEU A C 1
ATOM 804 O O . LEU A 1 100 ? -5.758 10.051 -3.531 1.00 86.75 100 LEU A O 1
ATOM 808 N N . ARG A 1 101 ? -3.683 10.883 -3.480 1.00 89.94 101 ARG A N 1
ATOM 809 C CA . ARG A 1 101 ? -3.986 11.895 -2.449 1.00 89.94 101 ARG A CA 1
ATOM 810 C C . ARG A 1 101 ? -5.000 12.944 -2.909 1.00 89.94 101 ARG A C 1
ATOM 812 O O . ARG A 1 101 ? -5.666 13.545 -2.069 1.00 89.94 101 ARG A O 1
ATOM 819 N N . ARG A 1 102 ? -5.078 13.205 -4.216 1.00 88.50 102 ARG A N 1
ATOM 820 C CA . ARG A 1 102 ? -5.944 14.238 -4.806 1.00 88.50 102 ARG A CA 1
ATOM 821 C C . ARG A 1 102 ? -7.252 13.669 -5.350 1.00 88.50 102 ARG A C 1
ATOM 823 O O . ARG A 1 102 ? -8.216 14.414 -5.480 1.00 88.50 102 ARG A O 1
ATOM 830 N N . LEU A 1 103 ? -7.295 12.373 -5.653 1.00 84.75 103 LEU A N 1
ATOM 831 C CA . LEU A 1 103 ? -8.488 11.713 -6.175 1.00 84.75 103 LEU A CA 1
ATOM 832 C C . LEU A 1 103 ? -9.463 11.373 -5.041 1.00 84.75 103 LEU A C 1
ATOM 834 O O . LEU A 1 103 ? -9.114 10.698 -4.075 1.00 84.75 103 LEU A O 1
ATOM 838 N N . ARG A 1 104 ? -10.705 11.848 -5.169 1.00 84.06 104 ARG A N 1
ATOM 839 C CA . ARG A 1 104 ? -11.822 11.518 -4.274 1.00 84.06 104 ARG A CA 1
ATOM 840 C C . ARG A 1 104 ? -13.060 11.260 -5.114 1.00 84.06 104 ARG A C 1
ATOM 842 O O . ARG A 1 104 ? -13.716 12.197 -5.556 1.00 84.06 104 ARG A O 1
ATOM 849 N N . HIS A 1 105 ? -13.344 9.992 -5.368 1.00 83.62 105 HIS A N 1
ATOM 850 C CA . HIS A 1 105 ? -14.491 9.579 -6.162 1.00 83.62 105 HIS A CA 1
ATOM 851 C C . HIS A 1 105 ? -14.935 8.185 -5.724 1.00 83.62 105 HIS A C 1
ATOM 853 O O . HIS A 1 105 ? -14.086 7.356 -5.416 1.00 83.62 105 HIS A O 1
ATOM 859 N N . LYS A 1 106 ? -16.245 7.916 -5.737 1.00 80.44 106 LYS A N 1
ATOM 860 C CA . LYS A 1 106 ? -16.814 6.625 -5.310 1.00 80.44 106 LYS A CA 1
ATOM 861 C C . LYS A 1 106 ? -16.241 5.415 -6.063 1.00 80.44 106 LYS A C 1
ATOM 863 O O . LYS A 1 106 ? -16.075 4.358 -5.479 1.00 80.44 106 LYS A O 1
ATOM 868 N N . ASN A 1 107 ? -15.864 5.603 -7.329 1.00 79.00 107 ASN A N 1
ATOM 869 C CA . ASN A 1 107 ? -15.323 4.540 -8.187 1.00 79.00 107 ASN A CA 1
ATOM 870 C C . ASN A 1 107 ? -13.783 4.481 -8.194 1.00 79.00 107 ASN A C 1
ATOM 872 O O . ASN A 1 107 ? -13.204 3.843 -9.068 1.00 79.00 107 ASN A O 1
ATOM 876 N N . VAL A 1 108 ? -13.115 5.217 -7.299 1.00 79.94 108 VAL A N 1
ATOM 877 C CA . VAL A 1 108 ? -11.652 5.288 -7.224 1.00 79.94 108 VAL A CA 1
ATOM 878 C C . VAL A 1 108 ? -11.216 4.962 -5.808 1.00 79.94 108 VAL A C 1
ATOM 880 O O . VAL A 1 108 ? -11.678 5.571 -4.845 1.00 79.94 108 VAL A O 1
ATOM 883 N N . ILE A 1 109 ? -10.268 4.038 -5.686 1.00 81.50 109 ILE A N 1
ATOM 884 C CA . ILE A 1 109 ? -9.711 3.650 -4.393 1.00 81.50 109 ILE A CA 1
ATOM 885 C C . ILE A 1 109 ? -9.145 4.864 -3.640 1.00 81.50 109 ILE A C 1
ATOM 887 O O . ILE A 1 109 ? -8.265 5.580 -4.120 1.00 81.50 109 ILE A O 1
ATOM 891 N N . GLN A 1 110 ? -9.634 5.093 -2.422 1.00 86.31 110 GLN A N 1
ATOM 892 C CA . GLN A 1 110 ? -9.212 6.237 -1.618 1.00 86.31 110 GLN A CA 1
ATOM 893 C C . GLN A 1 110 ? -8.005 5.882 -0.748 1.00 86.31 110 GLN A C 1
ATOM 895 O O . GLN A 1 110 ? -8.113 5.082 0.187 1.00 86.31 110 GLN A O 1
ATOM 900 N N . LEU A 1 111 ? -6.852 6.491 -1.040 1.00 90.38 111 LEU A N 1
ATOM 901 C CA . LEU A 1 111 ? -5.672 6.397 -0.180 1.00 90.38 111 LEU A CA 1
ATOM 902 C C . LEU A 1 111 ? -5.978 7.085 1.154 1.00 90.38 111 LEU A C 1
ATOM 904 O O . LEU A 1 111 ? -6.322 8.266 1.177 1.00 90.38 111 LEU A O 1
ATOM 908 N N . LEU A 1 112 ? -5.847 6.341 2.249 1.00 91.44 112 LEU A N 1
ATOM 909 C CA . LEU A 1 112 ? -6.100 6.853 3.588 1.00 91.44 112 LEU A CA 1
ATOM 910 C C . LEU A 1 112 ? -4.850 7.528 4.150 1.00 91.44 112 LEU A C 1
ATOM 912 O O . LEU A 1 112 ? -4.902 8.702 4.501 1.00 91.44 112 LEU A O 1
ATOM 916 N N . ASP A 1 113 ? -3.727 6.810 4.193 1.00 92.31 113 ASP A N 1
ATOM 917 C CA . ASP A 1 113 ? -2.439 7.362 4.620 1.00 92.31 113 ASP A CA 1
ATOM 918 C C . ASP A 1 113 ? -1.262 6.481 4.144 1.00 92.31 113 ASP A C 1
ATOM 920 O O . ASP A 1 113 ? -1.442 5.446 3.492 1.00 92.31 113 ASP A O 1
ATOM 924 N N . VAL A 1 114 ? -0.032 6.913 4.432 1.00 93.31 114 VAL A N 1
ATOM 925 C CA . VAL A 1 114 ? 1.212 6.220 4.094 1.00 93.31 114 VAL A CA 1
ATOM 926 C C . VAL A 1 114 ? 2.139 6.178 5.303 1.00 93.31 114 VAL A C 1
ATOM 928 O O . VAL A 1 114 ? 2.658 7.207 5.729 1.00 93.31 114 VAL A O 1
ATOM 931 N N . LEU A 1 115 ? 2.435 4.974 5.798 1.00 93.81 115 LEU A N 1
ATOM 932 C CA . LEU A 1 115 ? 3.439 4.790 6.848 1.00 93.81 115 LEU A CA 1
ATOM 933 C C . LEU A 1 115 ? 4.818 4.542 6.240 1.00 93.81 115 LEU A C 1
ATOM 935 O O . LEU A 1 115 ? 4.973 3.768 5.290 1.00 93.81 115 LEU A O 1
ATOM 939 N N . TYR A 1 116 ? 5.838 5.135 6.849 1.00 93.88 116 TYR A N 1
ATOM 940 C CA . TYR A 1 116 ? 7.232 4.951 6.464 1.00 93.88 116 TYR A CA 1
ATOM 941 C C . TYR A 1 116 ? 7.982 4.263 7.598 1.00 93.88 116 TYR A C 1
ATOM 943 O O . TYR A 1 116 ? 7.885 4.655 8.756 1.00 93.88 116 TYR A O 1
ATOM 951 N N . ASN A 1 117 ? 8.736 3.220 7.265 1.00 93.69 117 ASN A N 1
ATOM 952 C CA . ASN A 1 117 ? 9.667 2.592 8.190 1.00 93.69 117 ASN A CA 1
ATOM 953 C C . ASN A 1 117 ? 11.063 2.645 7.567 1.00 93.69 117 ASN A C 1
ATOM 955 O O . ASN A 1 117 ? 11.385 1.848 6.678 1.00 93.69 117 ASN A O 1
ATOM 959 N N . GLU A 1 118 ? 11.862 3.614 8.013 1.00 92.25 118 GLU A N 1
ATOM 960 C CA . GLU A 1 118 ? 13.197 3.868 7.468 1.00 92.25 118 GLU A CA 1
ATOM 961 C C . GLU A 1 118 ? 14.184 2.750 7.809 1.00 92.25 118 GLU A C 1
ATOM 963 O O . GLU A 1 118 ? 14.890 2.278 6.922 1.00 92.25 118 GLU A O 1
ATOM 968 N N . GLU A 1 119 ? 14.159 2.225 9.034 1.00 92.81 119 GLU A N 1
ATOM 969 C CA . GLU A 1 119 ? 15.022 1.116 9.467 1.00 92.81 119 GLU A CA 1
ATOM 970 C C . GLU A 1 119 ? 14.860 -0.122 8.564 1.00 92.81 119 GLU A C 1
ATOM 972 O O . GLU A 1 119 ? 15.820 -0.680 8.033 1.00 92.81 119 GLU A O 1
ATOM 977 N N . LYS A 1 120 ? 13.611 -0.524 8.302 1.00 91.81 120 LYS A N 1
ATOM 978 C CA . LYS A 1 120 ? 13.281 -1.686 7.461 1.00 91.81 120 LYS A CA 1
ATOM 979 C C . LYS A 1 120 ? 13.197 -1.337 5.981 1.00 91.81 120 LYS A C 1
ATOM 981 O O . LYS A 1 120 ? 12.919 -2.236 5.180 1.00 91.81 120 LYS A O 1
ATOM 986 N N . GLN A 1 121 ? 13.423 -0.072 5.616 1.00 95.12 121 GLN A N 1
ATOM 987 C CA . GLN A 1 121 ? 13.356 0.437 4.248 1.00 95.12 121 GLN A CA 1
ATOM 988 C C . GLN A 1 121 ? 12.034 0.048 3.558 1.00 95.12 121 GLN A C 1
ATOM 990 O O . GLN A 1 121 ? 12.028 -0.501 2.448 1.00 95.12 121 GLN A O 1
ATOM 995 N N . LYS A 1 122 ? 10.904 0.279 4.242 1.00 94.56 122 LYS A N 1
ATOM 996 C CA . LYS A 1 122 ? 9.555 -0.074 3.773 1.00 94.56 122 LYS A CA 1
ATOM 997 C C . LYS A 1 122 ? 8.613 1.121 3.767 1.00 94.56 122 LYS A C 1
ATOM 999 O O . LYS A 1 122 ? 8.676 1.971 4.649 1.00 94.56 122 LYS A O 1
ATOM 1004 N N . ILE A 1 123 ? 7.722 1.127 2.783 1.00 94.44 123 ILE A N 1
ATOM 1005 C CA . ILE A 1 123 ? 6.640 2.099 2.629 1.00 94.44 123 ILE A CA 1
ATOM 1006 C C . ILE A 1 123 ? 5.326 1.313 2.630 1.00 94.44 123 ILE A C 1
ATOM 1008 O O . ILE A 1 123 ? 5.230 0.276 1.966 1.00 94.44 123 ILE A O 1
ATOM 1012 N N . TYR A 1 124 ? 4.347 1.793 3.390 1.00 94.06 124 TYR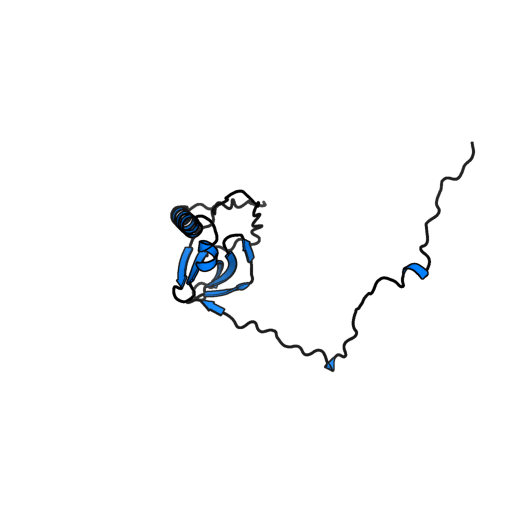 A N 1
ATOM 1013 C CA . TYR A 1 124 ? 3.046 1.162 3.583 1.00 94.06 124 TYR A CA 1
ATOM 1014 C C . TYR A 1 124 ? 1.925 2.161 3.263 1.00 94.06 124 TYR A C 1
ATOM 1016 O O . TYR A 1 124 ? 1.353 2.740 4.186 1.00 94.06 124 TYR A O 1
ATOM 1024 N N . PRO A 1 125 ?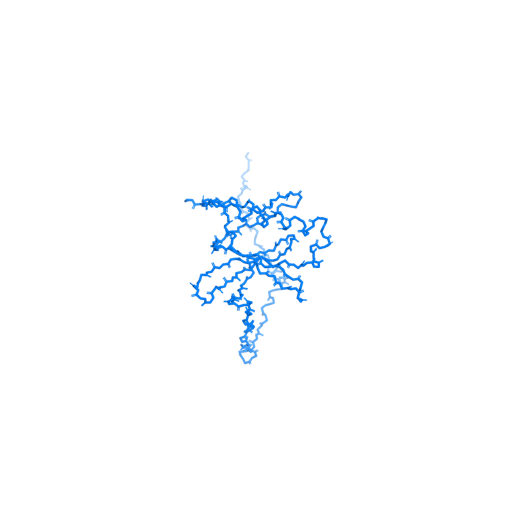 1.619 2.424 1.981 1.00 92.44 125 PRO A N 1
ATOM 1025 C CA . PRO A 1 125 ? 0.358 3.058 1.623 1.00 92.44 125 PRO A CA 1
ATOM 1026 C C . PRO A 1 125 ? -0.806 2.112 1.938 1.00 92.44 125 PRO A C 1
ATOM 1028 O O . PRO A 1 125 ? -0.736 0.911 1.647 1.00 92.44 125 PRO A O 1
ATOM 1031 N N . PHE A 1 126 ? -1.865 2.655 2.532 1.00 90.88 126 PHE A N 1
ATOM 1032 C CA . PHE A 1 126 ? -3.082 1.912 2.836 1.00 90.88 126 PHE A CA 1
ATOM 1033 C C . PHE A 1 126 ? -4.336 2.715 2.501 1.00 90.88 126 PHE A C 1
ATOM 1035 O O . PHE A 1 126 ? -4.336 3.947 2.520 1.00 90.88 126 PHE A O 1
ATOM 1042 N N . TRP A 1 127 ? -5.404 1.998 2.166 1.00 90.12 127 TRP A N 1
ATOM 1043 C CA . TRP A 1 127 ? -6.649 2.566 1.651 1.00 90.12 127 TRP A CA 1
ATOM 1044 C C . TRP A 1 127 ? -7.771 2.484 2.680 1.00 90.12 127 TRP A C 1
ATOM 1046 O O . TRP A 1 127 ? -7.728 1.674 3.610 1.00 90.12 127 TRP A O 1
ATOM 1056 N N . LYS A 1 128 ? -8.758 3.372 2.528 1.00 83.69 128 LYS A N 1
ATOM 1057 C CA . LYS A 1 128 ? -9.859 3.514 3.484 1.00 83.69 128 LYS A CA 1
ATOM 1058 C C . LYS A 1 128 ? -10.731 2.260 3.536 1.00 83.69 128 LYS A C 1
ATOM 1060 O O . LYS A 1 128 ? -11.045 1.810 4.634 1.00 83.69 128 LYS A O 1
ATOM 1065 N N . GLU A 1 129 ? -11.060 1.703 2.377 1.00 75.25 129 GLU A N 1
ATOM 1066 C CA . GLU A 1 129 ? -11.974 0.571 2.222 1.00 75.25 129 GLU A CA 1
ATOM 1067 C C . GLU A 1 129 ? -11.248 -0.653 1.659 1.00 75.25 129 GLU A C 1
ATOM 1069 O O . GLU A 1 129 ? -10.328 -0.543 0.842 1.00 75.25 129 GLU A O 1
ATOM 1074 N N . THR A 1 130 ? -11.656 -1.827 2.137 1.00 63.56 130 THR A N 1
ATOM 1075 C CA . THR A 1 130 ? -11.333 -3.116 1.523 1.00 63.56 130 THR A CA 1
ATOM 1076 C C . THR A 1 130 ? -12.447 -3.449 0.550 1.00 63.56 130 THR A C 1
ATOM 1078 O O . THR A 1 130 ? -13.596 -3.559 0.958 1.00 63.56 130 THR A O 1
ATOM 1081 N N . PHE A 1 131 ? -12.119 -3.605 -0.730 1.00 60.41 131 PHE A N 1
ATOM 1082 C CA . PHE A 1 131 ? -13.067 -4.178 -1.677 1.00 60.41 131 PHE A CA 1
ATOM 1083 C C . PHE A 1 131 ? -12.982 -5.698 -1.579 1.00 60.41 131 PHE A C 1
ATOM 1085 O O . PHE A 1 131 ? -11.910 -6.283 -1.768 1.00 60.41 131 PHE A O 1
ATOM 1092 N N . GLU A 1 132 ? -14.101 -6.323 -1.218 1.00 49.66 132 GLU A N 1
ATOM 1093 C CA . GLU A 1 132 ? -14.277 -7.767 -1.304 1.00 49.66 132 GLU A CA 1
ATOM 1094 C C . GLU A 1 132 ? -14.067 -8.166 -2.771 1.00 49.66 132 GLU A C 1
ATOM 1096 O O . GLU A 1 132 ? -14.792 -7.718 -3.651 1.00 49.66 132 GLU A O 1
ATOM 1101 N N . ARG A 1 133 ? -13.010 -8.944 -3.035 1.00 46.03 133 ARG A N 1
ATOM 1102 C CA . ARG A 1 133 ? -12.551 -9.354 -4.377 1.00 46.03 133 ARG A CA 1
ATOM 1103 C C . ARG A 1 133 ? -12.160 -8.210 -5.320 1.00 46.03 133 ARG A C 1
ATOM 1105 O O . ARG A 1 133 ? -12.801 -7.924 -6.324 1.00 46.03 133 ARG A O 1
ATOM 1112 N N . LEU A 1 134 ? -10.976 -7.662 -5.076 1.00 47.81 134 LEU A N 1
ATOM 1113 C CA . LEU A 1 134 ? -10.162 -7.110 -6.156 1.00 47.81 134 LEU A CA 1
ATOM 1114 C C . LEU A 1 134 ? -9.506 -8.265 -6.926 1.00 47.81 134 LEU A C 1
ATOM 1116 O O . LEU A 1 134 ? -8.496 -8.808 -6.475 1.00 47.81 134 LEU A O 1
ATOM 1120 N N . GLU A 1 135 ? -10.041 -8.619 -8.095 1.00 44.00 135 GLU A N 1
ATOM 1121 C CA . GLU A 1 135 ? -9.214 -9.240 -9.132 1.00 44.00 135 GLU A CA 1
ATOM 1122 C C . GLU A 1 135 ? -8.257 -8.167 -9.650 1.00 44.00 135 GLU A C 1
ATOM 1124 O O . GLU A 1 135 ? -8.580 -7.323 -10.482 1.00 44.00 135 GLU A O 1
ATOM 1129 N N . MET A 1 136 ? -7.074 -8.132 -9.045 1.00 45.94 136 MET A N 1
ATOM 1130 C CA . MET A 1 136 ? -5.972 -7.300 -9.502 1.00 45.94 136 MET A CA 1
ATOM 1131 C C . MET A 1 136 ? -5.389 -7.943 -10.765 1.00 45.94 136 MET A C 1
ATOM 1133 O O . MET A 1 136 ? -4.361 -8.615 -10.688 1.00 45.94 136 MET A O 1
ATOM 1137 N N . GLU A 1 137 ? -6.038 -7.779 -11.917 1.00 40.34 137 GLU A N 1
ATOM 1138 C CA . GLU A 1 137 ? -5.427 -8.167 -13.188 1.00 40.34 137 GLU A CA 1
ATOM 1139 C C . GLU A 1 137 ? -4.229 -7.245 -13.463 1.00 40.34 137 GLU A C 1
ATOM 1141 O O . GLU A 1 137 ? -4.357 -6.043 -13.698 1.00 40.34 137 GLU A O 1
ATOM 1146 N N . PHE A 1 138 ? -3.027 -7.809 -13.357 1.00 42.50 138 PHE A N 1
ATOM 1147 C CA . PHE A 1 138 ? -1.784 -7.158 -13.751 1.00 42.50 138 PHE A CA 1
ATOM 1148 C C . PHE A 1 138 ? -1.402 -7.667 -15.143 1.00 42.50 138 PHE A C 1
ATOM 1150 O O . PHE A 1 138 ? -0.827 -8.748 -15.259 1.00 42.50 138 PHE A O 1
ATOM 1157 N N . GLU A 1 139 ? -1.662 -6.889 -16.195 1.00 30.45 139 GLU A N 1
ATOM 1158 C CA . GLU A 1 139 ? -1.042 -7.155 -17.496 1.00 30.45 139 GLU A CA 1
ATOM 1159 C C . GLU A 1 139 ? 0.466 -6.880 -17.435 1.00 30.45 139 GLU A C 1
ATOM 1161 O O . GLU A 1 139 ? 0.937 -5.816 -17.014 1.00 30.45 139 GLU A O 1
ATOM 1166 N N . VAL A 1 140 ? 1.244 -7.868 -17.876 1.00 31.91 140 VAL A N 1
ATOM 1167 C CA . VAL A 1 140 ? 2.694 -7.767 -18.031 1.00 31.91 140 VAL A CA 1
ATOM 1168 C C . VAL A 1 140 ? 2.982 -6.835 -19.208 1.00 31.91 140 VAL A C 1
ATOM 1170 O O . VAL A 1 140 ? 2.953 -7.253 -20.357 1.00 31.91 140 VAL A O 1
ATOM 1173 N N . GLY A 1 141 ? 3.270 -5.564 -18.924 1.00 33.31 141 GLY A N 1
ATOM 1174 C CA . GLY A 1 141 ? 3.791 -4.623 -19.926 1.00 33.31 141 GLY A CA 1
ATOM 1175 C C . GLY A 1 141 ? 3.072 -3.280 -20.029 1.00 33.31 141 GLY A C 1
ATOM 1176 O O . GLY A 1 141 ? 3.609 -2.374 -20.660 1.00 33.31 141 GLY A O 1
ATOM 1177 N N . ALA A 1 142 ? 1.934 -3.093 -19.361 1.00 29.14 142 ALA A N 1
ATOM 1178 C CA . ALA A 1 142 ? 1.227 -1.815 -19.310 1.00 29.14 142 ALA A CA 1
ATOM 1179 C C . ALA A 1 142 ? 1.172 -1.282 -17.872 1.00 29.14 142 ALA A C 1
ATOM 1181 O O . ALA A 1 142 ? 1.094 -2.038 -16.906 1.00 29.14 142 ALA A O 1
ATOM 1182 N N . ALA A 1 143 ? 1.247 0.038 -17.704 1.00 38.88 143 ALA A N 1
ATOM 1183 C CA . ALA A 1 143 ? 1.075 0.675 -16.406 1.00 38.88 143 ALA A CA 1
ATOM 1184 C C . ALA A 1 143 ? -0.410 0.979 -16.150 1.00 38.88 143 ALA A C 1
ATOM 1186 O O . ALA A 1 143 ? -0.928 1.917 -16.753 1.00 38.88 143 ALA A O 1
ATOM 1187 N N . PRO A 1 144 ? -1.052 0.339 -15.158 1.00 40.88 144 PRO A N 1
ATOM 1188 C CA . PRO A 1 144 ? -2.132 0.968 -14.425 1.00 40.88 144 PRO A CA 1
ATOM 1189 C C . PRO A 1 144 ? -1.576 1.376 -13.059 1.00 40.88 144 PRO A C 1
ATOM 1191 O O . PRO A 1 144 ? -1.564 0.624 -12.083 1.00 40.88 144 PRO A O 1
ATOM 1194 N N . SER A 1 145 ? -1.051 2.599 -12.992 1.00 48.09 145 SER A N 1
ATOM 1195 C CA . SER A 1 145 ? -0.706 3.232 -11.721 1.00 48.09 145 SER A CA 1
ATOM 1196 C C . SER A 1 145 ? -2.016 3.626 -11.034 1.00 48.09 145 SER A C 1
ATOM 1198 O O . SER A 1 145 ? -2.560 4.701 -11.267 1.00 48.09 145 SER A O 1
ATOM 1200 N N . SER A 1 146 ? -2.555 2.725 -10.213 1.00 48.16 146 SER A N 1
ATOM 1201 C CA . SER A 1 146 ? -3.619 2.949 -9.218 1.00 48.16 146 SER A CA 1
ATOM 1202 C C . SER A 1 146 ? -5.053 3.278 -9.661 1.00 48.16 146 SER A C 1
ATOM 1204 O O . SER A 1 146 ? -5.928 3.345 -8.798 1.00 48.16 146 SER A O 1
ATOM 1206 N N . ALA A 1 147 ? -5.347 3.424 -10.953 1.00 41.62 147 ALA A N 1
ATOM 1207 C CA . ALA A 1 147 ? -6.728 3.530 -11.426 1.00 41.62 147 ALA A CA 1
ATOM 1208 C C . ALA A 1 147 ? -7.353 2.132 -11.544 1.00 41.62 147 ALA A C 1
ATOM 1210 O O . ALA A 1 147 ? -7.438 1.568 -12.630 1.00 41.62 147 ALA A O 1
ATOM 1211 N N . VAL A 1 148 ? -7.753 1.549 -10.415 1.00 48.06 148 VAL A N 1
ATOM 1212 C CA . VAL A 1 148 ? -8.666 0.405 -10.444 1.00 48.06 148 VAL A CA 1
ATOM 1213 C C . VAL A 1 148 ? -10.073 0.972 -10.587 1.00 48.06 148 VAL A C 1
ATOM 1215 O O . VAL A 1 148 ? -10.562 1.635 -9.673 1.00 48.06 148 VAL A O 1
ATOM 1218 N N . LEU A 1 149 ? -10.693 0.766 -11.750 1.00 43.66 149 LEU A N 1
ATOM 1219 C CA . LEU A 1 149 ? -12.126 0.983 -11.909 1.00 43.66 149 LEU A CA 1
ATOM 1220 C C . LEU A 1 149 ? -12.840 -0.140 -11.164 1.00 43.66 149 LEU A C 1
ATOM 1222 O O . LEU A 1 149 ? -12.687 -1.312 -11.506 1.00 43.66 149 LEU A O 1
ATOM 1226 N N . LEU A 1 150 ? -13.614 0.225 -10.148 1.00 43.94 150 LEU A N 1
ATOM 1227 C CA . LEU A 1 150 ? -14.589 -0.681 -9.559 1.00 43.94 150 LEU A CA 1
ATOM 1228 C C . LEU A 1 150 ? -15.608 -1.023 -10.650 1.00 43.94 150 LEU A C 1
ATOM 1230 O O . LEU A 1 150 ? -16.375 -0.157 -11.075 1.00 43.94 150 LEU A O 1
ATOM 1234 N N . ARG A 1 151 ? -15.577 -2.262 -11.152 1.00 38.41 151 ARG A N 1
ATOM 1235 C CA . ARG A 1 151 ? -16.722 -2.812 -11.877 1.00 38.41 151 ARG A CA 1
ATOM 1236 C C . ARG A 1 151 ? -17.769 -3.137 -10.824 1.00 38.41 151 ARG A C 1
ATOM 1238 O O . ARG A 1 151 ? -17.569 -4.038 -10.016 1.00 38.41 151 ARG A O 1
ATOM 1245 N N . GLU A 1 152 ? -18.849 -2.368 -10.812 1.00 37.12 152 GLU A N 1
ATOM 1246 C CA . GLU A 1 152 ? -20.057 -2.772 -10.102 1.00 37.12 152 GLU A CA 1
ATOM 1247 C C . GLU A 1 152 ? -20.584 -4.035 -10.790 1.00 37.12 152 GLU A C 1
ATOM 1249 O O . GLU A 1 152 ? -20.937 -3.996 -11.970 1.00 37.12 152 GLU A O 1
ATOM 1254 N N . TYR A 1 153 ? -20.586 -5.160 -10.079 1.00 33.06 153 TYR A N 1
ATOM 1255 C CA . TYR A 1 153 ? -21.464 -6.269 -10.427 1.00 33.06 153 TYR A CA 1
ATOM 1256 C C . TYR A 1 153 ? -22.796 -5.983 -9.734 1.00 33.06 153 TYR A C 1
ATOM 1258 O O . TYR A 1 153 ? -22.881 -6.070 -8.508 1.00 33.06 153 TYR A O 1
ATOM 1266 N N . GLY A 1 154 ? -23.769 -5.525 -10.526 1.00 35.06 154 GLY A N 1
ATOM 1267 C CA . GLY A 1 154 ? -25.177 -5.446 -10.134 1.00 35.06 154 GLY A CA 1
ATOM 1268 C C . GLY A 1 154 ? -25.852 -6.807 -10.163 1.00 35.06 154 GLY A C 1
ATOM 1269 O O . GLY A 1 154 ? -25.338 -7.703 -10.873 1.00 35.06 154 GLY A O 1
#

Organism: NCBI:txid121402

Secondary structure (DSSP, 8-state):
-------------GGGGSSS--------TTT----------EEETTEEEEEEEEEETTEEEEEEEETTT--EEEEEEEEHHHHTTSTTHHHHHHHHHHHHHH---TTS--EEEEEEETTTTEEEEEES---TT------TT----S--------

Radius of gyration: 25.61 Å; chains: 1; bounding box: 44×68×65 Å

pLDDT: mean 72.75, std 21.85, range [29.14, 95.12]

Foldseek 3Di:
DDDDPDDDDDDDDPVVVPPDPPPPPDDPPVRPPPDPPPPPFDDDPQKTWAAWPAADQFATKTWIARNVPRAIKIKGKGAQVSQVVDVCSVVLVVVLVVVLCPDDDPQFFHFDDWDDDVVRRIIITMTDHDDPDDPPDDDDPDDPSRNDGPDDPD

Sequence (154 aa):
MSEEDLEHMDYLTESDLMGMDTFIHRIDSTEVIYQPRCKRAKLIGKYLMGDLLGEGSYGKVKEMLDSETLCRRAVKILKKKKLRRIPNGEANVKKEIQLLRRLRHKNVIQLLDVLYNEEKQKIYPFWKETFERLEMEFEVGAAPSSAVLLREYG

InterPro domains:
  IPR000719 Protein kinase domain [PF00069] (50-120)
  IPR000719 Protein kinase domain [PS50011] (47-154)
  IPR011009 Protein kinase-like domain superfamily [SSF56112] (41-120)
  IPR017441 Protein kinase, ATP binding site [PS00107] (53-76)